Protein AF-A0A535WRJ4-F1 (afdb_monomer)

Radius of gyration: 12.97 Å; Cα contacts (8 Å, |Δi|>4): 78; chains: 1; bounding box: 32×23×38 Å

pLDDT: mean 91.71, std 8.03, range [55.84, 97.88]

Sequence (82 aa):
AGANATERLHAEAGVLLQRHGVLTREAVVGEGWPGGFASLYPVLRAMEESGRIRRGYFVEGLGGSQFALPGAVDRLRSLRES

Structure (mmCIF, N/CA/C/O backbone):
data_AF-A0A535WRJ4-F1
#
_entry.id   AF-A0A535WRJ4-F1
#
loop_
_atom_site.group_PDB
_atom_site.id
_atom_site.type_symbol
_atom_site.label_atom_id
_atom_site.label_alt_id
_atom_site.label_comp_id
_atom_site.label_asym_id
_atom_site.label_entity_id
_atom_site.label_seq_id
_atom_site.pdbx_PDB_ins_code
_atom_site.Cartn_x
_atom_site.Cartn_y
_atom_site.Cartn_z
_atom_site.occupancy
_atom_site.B_iso_or_equiv
_atom_site.auth_seq_id
_atom_site.auth_comp_id
_atom_site.auth_asym_id
_atom_site.auth_atom_id
_atom_site.pdbx_PDB_model_num
ATOM 1 N N . ALA A 1 1 ? 12.892 9.595 -20.591 1.00 55.84 1 ALA A N 1
ATOM 2 C CA . ALA A 1 1 ? 12.179 8.297 -20.571 1.00 55.84 1 ALA A CA 1
ATOM 3 C C . ALA A 1 1 ? 11.879 7.771 -19.155 1.00 55.84 1 ALA A C 1
ATOM 5 O O . ALA A 1 1 ? 10.852 7.131 -18.994 1.00 55.84 1 ALA A O 1
ATOM 6 N N . GLY A 1 2 ? 12.702 8.048 -18.127 1.00 58.88 2 GLY A N 1
ATOM 7 C CA . GLY A 1 2 ? 12.478 7.544 -16.755 1.00 58.88 2 GLY A CA 1
ATOM 8 C C . GLY A 1 2 ? 11.330 8.194 -15.964 1.00 58.88 2 GLY A C 1
ATOM 9 O O . GLY A 1 2 ? 10.648 7.494 -15.227 1.00 58.88 2 GLY A O 1
ATOM 10 N N . ALA A 1 3 ? 11.058 9.491 -16.164 1.00 63.47 3 ALA A N 1
ATOM 11 C CA . ALA A 1 3 ? 9.972 10.192 -15.463 1.00 63.47 3 ALA A CA 1
ATOM 12 C C . ALA A 1 3 ? 8.592 9.548 -15.715 1.00 63.47 3 ALA A C 1
ATOM 14 O O . ALA A 1 3 ? 7.893 9.217 -14.765 1.00 63.47 3 ALA A O 1
ATOM 15 N N . ASN A 1 4 ? 8.280 9.227 -16.976 1.00 82.62 4 ASN A N 1
ATOM 16 C CA . ASN A 1 4 ? 7.015 8.590 -17.366 1.00 82.62 4 ASN A CA 1
ATOM 17 C C . ASN A 1 4 ? 6.846 7.179 -16.754 1.00 82.62 4 ASN A C 1
ATOM 19 O O . ASN A 1 4 ? 5.751 6.782 -16.373 1.00 82.62 4 ASN A O 1
ATOM 23 N N . ALA A 1 5 ? 7.930 6.407 -16.606 1.00 85.56 5 ALA A N 1
ATOM 24 C CA . ALA A 1 5 ? 7.852 5.078 -15.992 1.00 85.56 5 ALA A CA 1
ATOM 25 C C . ALA A 1 5 ? 7.536 5.154 -14.488 1.00 85.56 5 ALA A C 1
ATOM 27 O O . ALA A 1 5 ? 6.685 4.411 -14.004 1.00 85.56 5 ALA A O 1
ATOM 28 N N . THR A 1 6 ? 8.178 6.078 -13.767 1.00 87.81 6 THR A N 1
ATOM 29 C CA . THR A 1 6 ? 7.898 6.327 -12.347 1.00 87.81 6 THR A CA 1
ATOM 30 C C . THR A 1 6 ? 6.486 6.873 -12.144 1.00 87.81 6 THR A C 1
ATOM 32 O O . THR A 1 6 ? 5.764 6.387 -11.278 1.00 87.81 6 THR A O 1
ATOM 35 N N . GLU A 1 7 ? 6.060 7.840 -12.960 1.00 88.88 7 GLU A N 1
ATOM 36 C CA . GLU A 1 7 ? 4.701 8.397 -12.920 1.00 88.88 7 GLU A CA 1
ATOM 37 C C . GLU A 1 7 ? 3.641 7.322 -13.172 1.00 88.88 7 GLU A C 1
ATOM 39 O O . GLU A 1 7 ? 2.662 7.243 -12.429 1.00 88.88 7 GLU A O 1
ATOM 44 N N . ARG A 1 8 ? 3.867 6.446 -14.160 1.00 91.88 8 ARG A N 1
ATOM 45 C CA . ARG A 1 8 ? 2.976 5.318 -14.443 1.00 91.88 8 ARG A CA 1
ATOM 46 C C . ARG A 1 8 ? 2.888 4.355 -13.262 1.00 91.88 8 ARG A C 1
ATOM 48 O O . ARG A 1 8 ? 1.782 4.041 -12.840 1.00 91.88 8 ARG A O 1
ATOM 55 N N . LEU A 1 9 ? 4.021 3.956 -12.682 1.00 92.19 9 LEU A N 1
ATOM 56 C CA . LEU A 1 9 ? 4.030 3.078 -11.507 1.00 92.19 9 LEU A CA 1
ATOM 57 C C . LEU A 1 9 ? 3.316 3.712 -10.306 1.00 92.19 9 LEU A C 1
ATOM 59 O O . LEU A 1 9 ? 2.579 3.031 -9.598 1.00 92.19 9 LEU A O 1
ATOM 63 N N . HIS A 1 10 ? 3.486 5.019 -10.084 1.00 93.62 10 HIS A N 1
ATOM 64 C CA . HIS A 1 10 ? 2.739 5.747 -9.056 1.00 93.62 10 HIS A CA 1
ATOM 65 C C . HIS A 1 10 ? 1.229 5.743 -9.321 1.00 93.62 10 HIS A C 1
ATOM 67 O O . HIS A 1 10 ? 0.447 5.560 -8.387 1.00 93.62 10 HIS A O 1
ATOM 73 N N . ALA A 1 11 ? 0.816 5.956 -10.572 1.00 94.62 11 ALA A N 1
ATOM 74 C CA . ALA A 1 11 ? -0.591 5.940 -10.955 1.00 94.62 11 ALA 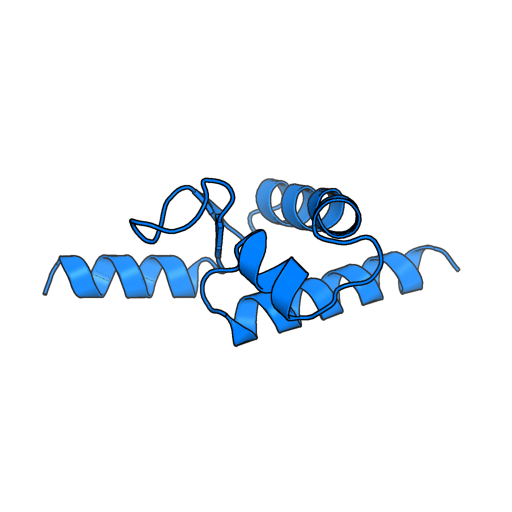A CA 1
ATOM 75 C C . ALA A 1 11 ? -1.204 4.545 -10.768 1.00 94.62 11 ALA A C 1
ATOM 77 O O . ALA A 1 11 ? -2.261 4.417 -10.153 1.00 94.62 11 ALA A O 1
ATOM 78 N N . GLU A 1 12 ? -0.517 3.497 -11.219 1.00 95.75 12 GLU A N 1
ATOM 79 C CA . GLU A 1 12 ? -0.953 2.107 -11.072 1.00 95.75 12 GLU A CA 1
ATOM 80 C C . GLU A 1 12 ? -1.027 1.681 -9.593 1.00 95.75 12 GLU A C 1
ATOM 82 O O . GLU A 1 12 ? -2.026 1.099 -9.167 1.00 95.75 12 GLU A O 1
ATOM 87 N N . ALA A 1 13 ? -0.038 2.058 -8.770 1.00 96.12 13 ALA A N 1
ATOM 88 C CA . ALA A 1 13 ? -0.095 1.866 -7.318 1.00 96.12 13 ALA A CA 1
ATOM 89 C C . ALA A 1 13 ? -1.313 2.575 -6.701 1.00 96.12 13 ALA A C 1
ATOM 91 O O . ALA A 1 13 ? -1.999 2.019 -5.840 1.00 96.12 13 ALA A O 1
ATOM 92 N N . GLY A 1 14 ? -1.613 3.792 -7.167 1.00 96.06 14 GLY A N 1
ATOM 93 C CA . GLY A 1 14 ? -2.799 4.548 -6.774 1.00 96.06 14 GLY A CA 1
ATOM 94 C C . GLY A 1 14 ? -4.107 3.827 -7.104 1.00 96.06 14 GLY A C 1
ATOM 95 O O . GLY A 1 14 ? -5.001 3.787 -6.259 1.00 96.06 14 GLY A O 1
ATOM 96 N N . VAL A 1 15 ? -4.206 3.209 -8.284 1.00 96.56 15 VAL A N 1
ATOM 97 C CA . VAL A 1 15 ? -5.379 2.413 -8.687 1.00 96.56 15 VAL A CA 1
ATOM 98 C C . VAL A 1 15 ? -5.589 1.230 -7.744 1.00 96.56 15 VAL A C 1
ATOM 100 O O . VAL A 1 15 ? -6.708 1.015 -7.277 1.00 96.56 15 VAL A O 1
ATOM 103 N N . LEU A 1 16 ? -4.524 0.495 -7.409 1.00 97.25 16 LEU A N 1
ATOM 104 C CA . LEU A 1 16 ? -4.601 -0.620 -6.461 1.00 97.25 16 LEU A CA 1
ATOM 105 C C . LEU A 1 16 ? -5.064 -0.150 -5.072 1.00 97.25 16 LEU A C 1
ATOM 107 O O . LEU A 1 16 ? -5.965 -0.740 -4.478 1.00 97.25 16 LEU A O 1
ATOM 111 N N . LEU A 1 17 ? -4.509 0.953 -4.567 1.00 97.19 17 LEU A N 1
ATOM 112 C CA . LEU A 1 17 ? -4.903 1.526 -3.275 1.00 97.19 17 LEU A CA 1
ATOM 113 C C . LEU A 1 17 ? -6.374 1.960 -3.245 1.00 97.19 17 LEU A C 1
ATOM 115 O O . LEU A 1 17 ? -7.066 1.706 -2.261 1.00 97.19 17 LEU A O 1
ATOM 119 N N . GLN A 1 18 ? -6.863 2.596 -4.312 1.00 95.50 18 GLN A N 1
ATOM 120 C CA . GLN A 1 18 ? -8.268 3.000 -4.416 1.00 95.50 18 GLN A CA 1
ATOM 121 C C . GLN A 1 18 ? -9.206 1.792 -4.488 1.00 95.50 18 GLN A C 1
ATOM 123 O O . GLN A 1 18 ? -10.264 1.807 -3.864 1.00 95.50 18 GLN A O 1
ATOM 128 N N . ARG A 1 19 ? -8.810 0.743 -5.217 1.00 95.69 19 ARG A N 1
ATOM 129 C CA . ARG A 1 19 ? -9.593 -0.485 -5.384 1.00 95.69 19 ARG A CA 1
ATOM 130 C C . ARG A 1 19 ? -9.743 -1.268 -4.086 1.00 95.69 19 ARG A C 1
ATOM 132 O O . ARG A 1 19 ? -10.844 -1.694 -3.759 1.00 95.69 19 ARG A O 1
ATOM 139 N N . HIS A 1 20 ? -8.642 -1.477 -3.369 1.00 94.31 20 HIS A N 1
ATOM 140 C CA . HIS A 1 20 ? -8.647 -2.320 -2.174 1.00 94.31 20 HIS A CA 1
ATOM 141 C C . HIS A 1 20 ? -8.992 -1.546 -0.897 1.00 94.31 20 HIS A C 1
ATOM 143 O O . HIS A 1 20 ? -9.377 -2.156 0.098 1.00 94.31 20 HIS A O 1
ATOM 149 N N . GLY A 1 21 ? -8.841 -0.216 -0.889 1.00 93.62 21 GLY A N 1
ATOM 150 C CA . GLY A 1 21 ? -8.954 0.631 0.304 1.00 93.62 21 GLY A CA 1
ATOM 151 C C . GLY A 1 21 ? -7.768 0.455 1.259 1.00 93.62 21 GLY A C 1
ATOM 152 O O . GLY A 1 21 ? -7.089 1.427 1.596 1.00 93.62 21 GLY A O 1
ATOM 153 N N . VAL A 1 22 ? -7.487 -0.796 1.633 1.00 95.44 22 VAL A N 1
ATOM 154 C CA . VAL A 1 22 ? -6.271 -1.255 2.305 1.00 95.44 22 VAL A CA 1
ATOM 155 C C . VAL A 1 22 ? -5.569 -2.261 1.395 1.00 95.44 22 VAL A C 1
ATOM 157 O O . VAL A 1 22 ? -6.017 -3.391 1.220 1.00 95.44 22 VAL A O 1
ATOM 160 N N . LEU A 1 23 ? -4.457 -1.847 0.800 1.00 97.19 23 LEU A N 1
ATOM 161 C CA . LEU A 1 23 ? -3.626 -2.688 -0.047 1.00 97.19 23 LEU A CA 1
ATOM 162 C C . LEU A 1 23 ? -2.697 -3.552 0.813 1.00 97.19 23 LEU A C 1
ATOM 164 O O . LEU A 1 23 ? -1.894 -3.027 1.586 1.00 97.19 23 LEU A O 1
ATOM 168 N N . THR A 1 24 ? -2.774 -4.869 0.642 1.00 95.88 24 THR A N 1
ATOM 169 C CA . THR A 1 24 ? -1.907 -5.844 1.318 1.00 95.88 24 THR A CA 1
ATOM 170 C C . THR A 1 24 ? -0.976 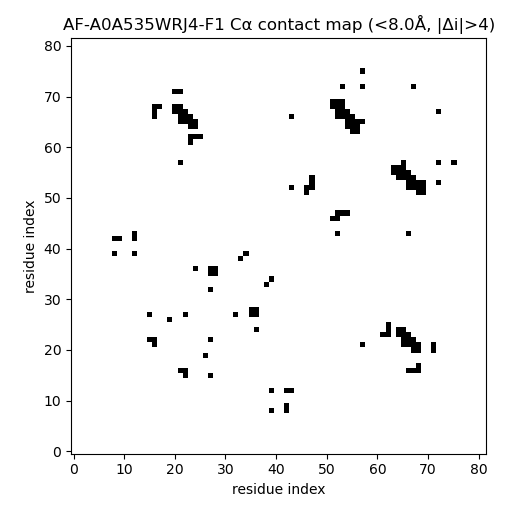-6.537 0.329 1.00 95.88 24 THR A C 1
ATOM 172 O O . THR A 1 24 ? -1.182 -6.487 -0.887 1.00 95.88 24 THR A O 1
ATOM 1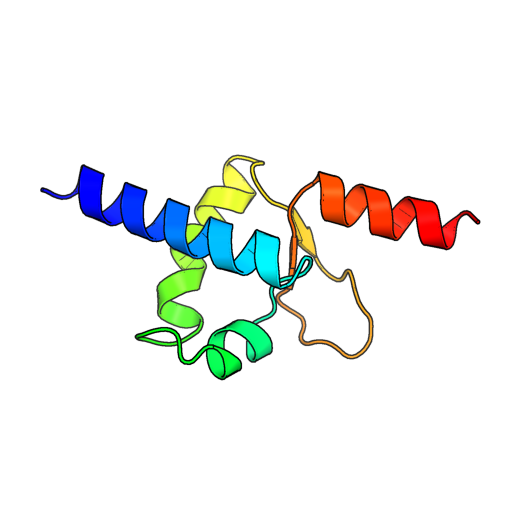75 N N . ARG A 1 25 ? 0.045 -7.231 0.842 1.00 93.94 25 ARG A N 1
ATOM 176 C CA . ARG A 1 25 ? 0.906 -8.090 0.018 1.00 93.94 25 ARG A CA 1
ATOM 177 C C . ARG A 1 25 ? 0.090 -9.132 -0.749 1.00 93.94 25 ARG A C 1
ATOM 179 O O . ARG A 1 25 ? 0.330 -9.345 -1.935 1.00 93.94 25 ARG A O 1
ATOM 186 N N . GLU A 1 26 ? -0.856 -9.773 -0.077 1.00 92.25 26 GLU A N 1
ATOM 187 C CA . GLU A 1 26 ? -1.693 -10.834 -0.636 1.00 92.25 26 GLU A CA 1
ATOM 188 C C . GLU A 1 26 ? -2.609 -10.289 -1.737 1.00 92.25 26 GLU A C 1
ATOM 190 O O . GLU A 1 26 ? -2.746 -10.931 -2.774 1.00 92.25 26 GLU A O 1
ATOM 195 N N . ALA A 1 27 ? -3.156 -9.079 -1.564 1.00 94.38 27 ALA A N 1
ATOM 196 C CA . ALA A 1 27 ? -3.962 -8.411 -2.586 1.00 94.38 27 ALA A CA 1
ATOM 197 C C . ALA A 1 27 ? -3.150 -8.125 -3.860 1.00 94.38 27 ALA A C 1
ATOM 199 O O . ALA A 1 27 ? -3.605 -8.425 -4.959 1.00 94.38 27 ALA A O 1
ATOM 200 N N . VAL A 1 28 ? -1.911 -7.636 -3.722 1.00 95.12 28 VAL A N 1
ATOM 201 C CA . VAL A 1 28 ? -1.014 -7.395 -4.871 1.00 95.12 28 VAL A CA 1
ATOM 202 C C . VAL A 1 28 ? -0.676 -8.694 -5.611 1.00 95.12 28 VAL A C 1
ATOM 204 O O . VAL A 1 28 ? -0.598 -8.704 -6.839 1.00 95.12 28 VAL A O 1
ATOM 207 N N . VAL A 1 29 ? -0.485 -9.798 -4.880 1.00 93.19 29 VAL A N 1
ATOM 208 C CA . VAL A 1 29 ? -0.285 -11.126 -5.484 1.00 93.19 29 VAL A CA 1
ATOM 209 C C . VAL A 1 29 ? -1.555 -11.604 -6.192 1.00 93.19 29 VAL A C 1
ATOM 211 O O . VAL A 1 29 ? -1.462 -12.113 -7.305 1.00 93.19 29 VAL A O 1
ATOM 214 N N . GLY A 1 30 ? -2.729 -11.412 -5.585 1.00 94.31 30 GLY A N 1
ATOM 215 C CA . GLY A 1 30 ? -4.023 -11.782 -6.164 1.00 94.31 30 GLY A CA 1
ATOM 216 C C . GLY A 1 30 ? -4.371 -11.015 -7.443 1.00 94.31 30 GLY A C 1
ATOM 217 O O . GLY A 1 30 ? -4.928 -11.599 -8.365 1.00 94.31 30 GLY A O 1
ATOM 218 N N . GLU A 1 31 ? -3.978 -9.743 -7.540 1.00 94.62 31 GLU A N 1
ATOM 219 C CA . GLU A 1 31 ? -4.098 -8.923 -8.759 1.00 94.62 31 GLU A CA 1
ATOM 220 C C . GLU A 1 31 ? -3.068 -9.309 -9.844 1.00 94.62 31 GLU A C 1
ATOM 222 O O . GLU A 1 31 ? -3.085 -8.761 -10.944 1.00 94.62 31 GLU A O 1
ATOM 227 N N . GLY A 1 32 ? -2.154 -10.247 -9.562 1.00 95.12 32 GLY A N 1
ATOM 228 C CA . GLY A 1 32 ? -1.170 -10.724 -10.535 1.00 95.12 32 GLY A CA 1
ATOM 229 C C . GLY A 1 32 ? -0.125 -9.674 -10.918 1.00 95.12 32 GLY A C 1
ATOM 230 O O . GLY A 1 32 ? 0.371 -9.682 -12.045 1.00 95.12 32 GLY A O 1
ATOM 231 N N . TRP A 1 33 ? 0.213 -8.758 -10.002 1.00 95.12 33 TRP A N 1
ATOM 232 C CA . TRP A 1 33 ? 1.126 -7.654 -10.294 1.00 95.12 33 TRP A CA 1
ATOM 233 C C . TRP A 1 33 ? 2.501 -8.145 -10.798 1.00 95.12 33 TRP A C 1
ATOM 235 O O . TRP A 1 33 ? 3.124 -8.996 -10.146 1.00 95.12 33 TRP A O 1
ATOM 245 N N . PRO A 1 34 ? 3.035 -7.602 -11.911 1.00 93.19 34 PRO A N 1
ATOM 246 C CA . PRO A 1 34 ? 4.325 -8.024 -12.455 1.00 93.19 34 PRO A CA 1
ATOM 247 C C . PRO A 1 34 ? 5.483 -7.863 -11.459 1.00 93.19 34 PRO A C 1
ATOM 249 O O . PRO A 1 34 ? 5.740 -6.781 -10.932 1.00 93.19 34 PRO A O 1
ATOM 252 N N . GLY A 1 35 ? 6.216 -8.950 -11.198 1.00 92.44 35 GLY A N 1
ATOM 253 C CA . GLY A 1 35 ? 7.294 -8.970 -10.194 1.00 92.44 35 GLY A CA 1
ATOM 254 C C . GLY A 1 35 ? 6.803 -9.030 -8.740 1.00 92.44 35 GLY A C 1
ATOM 255 O O . GLY A 1 35 ? 7.609 -8.961 -7.810 1.00 92.44 35 GLY A O 1
ATOM 256 N N . GLY A 1 36 ? 5.492 -9.192 -8.541 1.00 93.69 36 GLY A N 1
ATOM 257 C CA . GLY A 1 36 ? 4.849 -9.342 -7.244 1.00 93.69 36 GLY A CA 1
ATOM 258 C C . GLY A 1 36 ? 5.011 -8.124 -6.339 1.00 93.69 36 GLY A C 1
ATOM 259 O O . GLY A 1 36 ? 5.409 -7.039 -6.746 1.00 93.69 36 GLY A O 1
ATOM 260 N N . PHE A 1 37 ? 4.729 -8.309 -5.053 1.00 93.50 37 PHE A N 1
ATOM 261 C CA . PHE A 1 37 ? 4.798 -7.216 -4.084 1.00 93.50 37 PHE A CA 1
ATOM 262 C C . PHE A 1 37 ? 6.189 -6.565 -3.979 1.00 93.50 37 PHE A C 1
ATOM 264 O O . PHE A 1 37 ? 6.290 -5.365 -3.742 1.00 93.50 37 PHE A O 1
ATOM 271 N N . ALA A 1 38 ? 7.263 -7.333 -4.187 1.00 94.06 38 ALA A N 1
ATOM 272 C CA . ALA A 1 38 ? 8.631 -6.828 -4.089 1.00 94.06 38 ALA A CA 1
ATOM 273 C C . ALA A 1 38 ? 8.942 -5.737 -5.128 1.00 94.06 38 ALA A C 1
ATOM 275 O O . ALA A 1 38 ? 9.684 -4.809 -4.812 1.00 94.06 38 ALA A O 1
ATOM 276 N N . SER A 1 39 ? 8.362 -5.815 -6.333 1.00 94.06 39 SER A N 1
ATOM 277 C CA . SER A 1 39 ? 8.556 -4.797 -7.374 1.00 94.06 39 SER A CA 1
ATOM 278 C C . SER A 1 39 ? 7.781 -3.506 -7.086 1.00 94.06 39 SER A C 1
ATOM 280 O O . SER A 1 39 ? 8.241 -2.422 -7.436 1.00 94.06 39 SER A O 1
ATOM 282 N N . LEU A 1 40 ? 6.631 -3.609 -6.4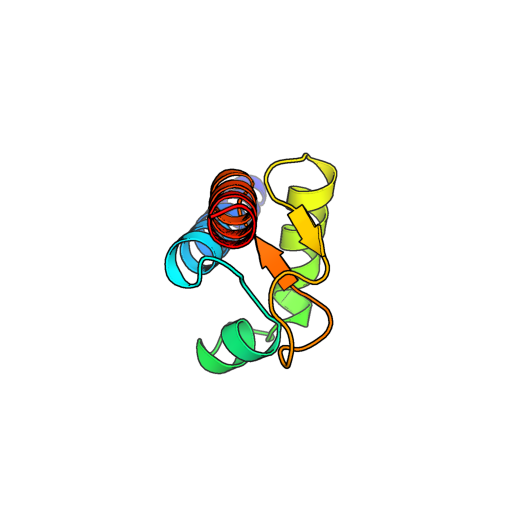13 1.00 95.00 40 LEU A N 1
ATOM 283 C CA . LEU A 1 40 ? 5.766 -2.4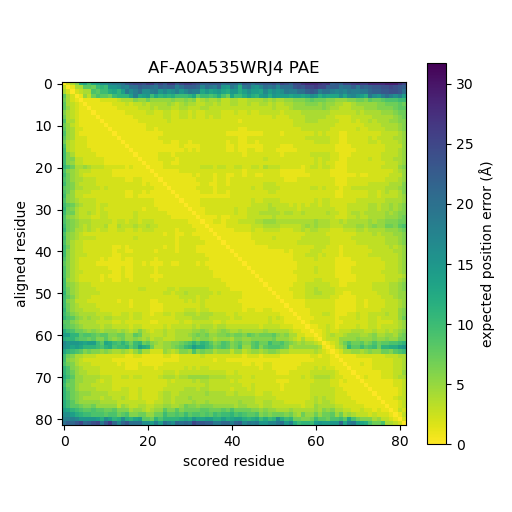74 -6.080 1.00 95.00 40 LEU A CA 1
ATOM 284 C C . LEU A 1 40 ? 6.178 -1.770 -4.777 1.00 95.00 40 LEU A C 1
ATOM 286 O O . LEU A 1 40 ? 5.983 -0.564 -4.615 1.00 95.00 40 LEU A O 1
ATOM 290 N N . TYR A 1 41 ? 6.770 -2.511 -3.841 1.00 94.81 41 TYR A N 1
ATOM 291 C CA . TYR A 1 41 ? 7.099 -2.028 -2.502 1.00 94.81 41 TYR A CA 1
ATOM 292 C C . TYR A 1 41 ? 7.973 -0.758 -2.457 1.00 94.81 41 TYR A C 1
ATOM 294 O O . TYR A 1 41 ? 7.656 0.112 -1.646 1.00 94.81 41 TYR A O 1
ATOM 302 N N . PRO A 1 42 ? 9.013 -0.566 -3.300 1.00 95.50 42 PRO A N 1
ATOM 303 C CA . PRO A 1 42 ? 9.786 0.680 -3.304 1.00 95.50 42 PRO A CA 1
ATOM 304 C C . PRO A 1 42 ? 8.933 1.919 -3.604 1.00 95.50 42 PRO A C 1
ATOM 306 O O . PRO A 1 42 ? 9.131 2.963 -2.987 1.00 95.50 42 PRO A O 1
ATOM 309 N N . VAL A 1 43 ? 7.945 1.796 -4.498 1.00 95.69 43 VAL A N 1
ATOM 310 C CA . VAL A 1 43 ? 7.021 2.889 -4.842 1.00 95.69 43 VAL A CA 1
ATOM 311 C C . VAL A 1 43 ? 6.060 3.157 -3.687 1.00 95.69 43 VAL A C 1
ATOM 313 O O . VAL A 1 43 ? 5.862 4.309 -3.311 1.00 95.69 43 VAL A O 1
ATOM 316 N N . LEU A 1 44 ? 5.515 2.107 -3.062 1.00 96.56 44 LEU A N 1
ATOM 317 C CA . LEU A 1 44 ? 4.660 2.251 -1.877 1.00 96.56 44 LEU A CA 1
ATOM 318 C C . LEU A 1 44 ? 5.415 2.889 -0.705 1.00 96.56 44 LEU A C 1
ATOM 320 O O . LEU A 1 44 ? 4.881 3.779 -0.049 1.00 96.56 44 LEU A O 1
ATOM 324 N N . ARG A 1 45 ? 6.672 2.497 -0.477 1.00 96.25 45 ARG A N 1
ATOM 325 C CA . ARG A 1 45 ? 7.542 3.130 0.520 1.00 96.25 45 ARG A CA 1
ATOM 326 C C . ARG A 1 45 ? 7.755 4.610 0.206 1.00 96.25 45 ARG A C 1
ATOM 328 O O . ARG A 1 45 ? 7.546 5.438 1.081 1.00 96.25 45 ARG A O 1
ATOM 335 N N . ALA A 1 46 ? 8.097 4.961 -1.033 1.00 96.25 46 ALA A N 1
ATOM 336 C CA . ALA A 1 46 ? 8.276 6.363 -1.414 1.00 96.25 46 ALA A CA 1
ATOM 337 C C . ALA A 1 46 ? 6.985 7.186 -1.224 1.00 96.25 46 ALA A C 1
ATOM 339 O O . ALA A 1 46 ? 7.023 8.331 -0.776 1.00 96.25 46 ALA A O 1
ATOM 340 N N . MET A 1 47 ? 5.819 6.601 -1.522 1.00 96.56 47 MET A N 1
ATOM 341 C CA . MET A 1 47 ? 4.515 7.230 -1.279 1.00 96.56 47 MET A CA 1
ATOM 342 C C . MET A 1 47 ? 4.192 7.381 0.216 1.00 96.56 47 MET A C 1
ATOM 344 O O . MET A 1 47 ? 3.531 8.348 0.600 1.00 96.56 47 MET A O 1
ATOM 348 N N . GLU A 1 48 ? 4.609 6.431 1.056 1.00 97.00 48 GLU A N 1
ATOM 349 C CA . GLU A 1 48 ? 4.495 6.512 2.518 1.00 97.00 48 GLU A CA 1
ATOM 350 C C . GLU A 1 48 ? 5.376 7.645 3.052 1.00 97.00 48 GLU A C 1
ATOM 352 O O . GLU A 1 48 ? 4.881 8.513 3.768 1.00 97.00 48 GLU A O 1
ATOM 357 N N . GLU A 1 49 ? 6.651 7.669 2.658 1.00 97.12 49 GLU A N 1
ATOM 358 C CA . GLU A 1 49 ? 7.630 8.690 3.051 1.00 97.12 49 GLU A CA 1
ATOM 359 C C . GLU A 1 49 ? 7.175 10.096 2.640 1.00 97.12 49 GLU A C 1
ATOM 361 O O . GLU A 1 49 ? 7.319 11.047 3.406 1.00 97.12 49 GLU A O 1
ATOM 366 N N . SER A 1 50 ? 6.537 10.234 1.472 1.00 95.88 50 SER A N 1
ATOM 367 C CA . SER A 1 50 ? 5.954 11.501 1.018 1.00 95.88 50 SER A CA 1
ATOM 368 C C . SER A 1 50 ? 4.598 11.831 1.666 1.00 95.88 50 SER A C 1
ATOM 370 O O . SER A 1 50 ? 3.941 12.788 1.257 1.00 95.88 50 SER A O 1
ATOM 372 N N . GLY A 1 51 ? 4.098 10.995 2.578 1.00 95.62 51 GLY A N 1
ATOM 373 C CA . GLY A 1 51 ? 2.819 11.175 3.264 1.00 95.62 51 GLY A CA 1
ATOM 374 C C . GLY A 1 51 ? 1.567 10.979 2.400 1.00 95.62 51 GLY A C 1
ATOM 375 O O . GLY A 1 51 ? 0.465 11.262 2.880 1.00 95.62 51 GLY A O 1
ATOM 376 N N . ARG A 1 52 ? 1.691 10.481 1.161 1.00 95.88 52 ARG A N 1
ATOM 377 C CA . ARG A 1 52 ? 0.551 10.228 0.254 1.00 95.88 52 ARG A CA 1
ATOM 378 C C . ARG A 1 52 ? -0.280 9.025 0.682 1.00 95.88 52 ARG A C 1
ATOM 380 O O . ARG A 1 52 ? -1.473 8.978 0.398 1.00 95.88 52 ARG A O 1
ATOM 387 N N . ILE A 1 53 ? 0.346 8.070 1.362 1.00 97.50 53 ILE A N 1
ATOM 388 C CA . ILE A 1 53 ? -0.309 6.900 1.953 1.00 97.50 53 ILE A CA 1
ATOM 389 C C . ILE A 1 53 ? 0.147 6.716 3.400 1.00 97.50 53 ILE A C 1
ATOM 391 O O . ILE A 1 53 ? 1.002 7.447 3.905 1.00 97.50 53 ILE A O 1
ATOM 395 N N . ARG A 1 54 ? -0.462 5.763 4.099 1.00 97.19 54 ARG A N 1
ATOM 396 C CA . ARG A 1 54 ? -0.060 5.319 5.433 1.00 97.19 54 ARG A CA 1
ATOM 397 C C . ARG A 1 54 ? 0.219 3.830 5.389 1.00 97.19 54 ARG A C 1
ATOM 399 O O . ARG A 1 54 ? -0.549 3.090 4.779 1.00 97.19 54 ARG A O 1
ATOM 406 N N . ARG A 1 55 ? 1.281 3.402 6.066 1.00 96.62 55 ARG A N 1
ATOM 407 C CA . ARG A 1 55 ? 1.562 1.991 6.325 1.00 96.62 55 ARG A CA 1
ATOM 408 C C . ARG A 1 55 ? 1.206 1.658 7.769 1.00 96.62 55 ARG A C 1
ATOM 410 O O . ARG A 1 55 ? 1.418 2.481 8.658 1.00 96.62 55 ARG A O 1
ATOM 417 N N . GLY A 1 56 ? 0.682 0.464 8.006 1.00 93.94 56 GLY A N 1
ATOM 418 C CA . GLY A 1 56 ? 0.375 0.007 9.355 1.00 93.94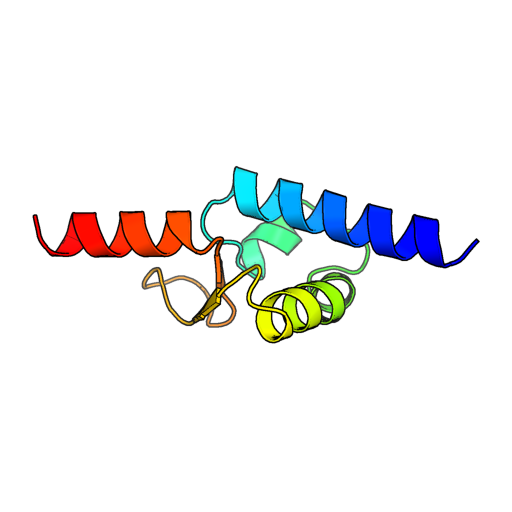 56 GLY A CA 1
ATOM 419 C C . GLY A 1 56 ? -0.377 -1.313 9.377 1.00 93.94 56 GLY A C 1
ATOM 420 O O . GLY A 1 56 ? -0.379 -2.057 8.400 1.00 93.94 56 GLY A O 1
ATOM 421 N N . TYR A 1 57 ? -1.020 -1.569 10.510 1.00 93.19 57 TYR A N 1
ATOM 422 C CA . TYR A 1 57 ? -1.940 -2.680 10.718 1.00 93.19 57 TYR A CA 1
ATOM 423 C C . TYR A 1 57 ? -3.339 -2.083 10.850 1.00 93.19 57 TYR A C 1
ATOM 425 O O . TYR A 1 57 ? -3.684 -1.535 11.896 1.00 93.19 57 TYR A O 1
ATOM 433 N N . PHE A 1 58 ? -4.104 -2.096 9.760 1.00 92.19 58 PHE A N 1
ATOM 434 C CA . PHE A 1 58 ? -5.437 -1.493 9.718 1.00 92.19 58 PHE A CA 1
ATOM 435 C C . PHE A 1 58 ? -6.537 -2.534 9.911 1.00 92.19 58 PHE A C 1
ATOM 437 O O . PHE A 1 58 ? -7.551 -2.238 10.535 1.00 92.19 58 PHE A O 1
ATOM 444 N N . VAL A 1 59 ? -6.324 -3.743 9.386 1.00 90.06 59 VAL A N 1
ATOM 445 C CA . VAL A 1 59 ? -7.274 -4.856 9.439 1.00 90.06 59 VAL A CA 1
ATOM 446 C C . VAL A 1 59 ? -6.601 -6.063 10.085 1.00 90.06 59 VAL A C 1
ATOM 448 O O . VAL A 1 59 ? -5.510 -6.468 9.675 1.00 90.06 59 VAL A O 1
ATOM 451 N N . GLU A 1 60 ? -7.251 -6.627 11.100 1.00 89.88 60 GLU A N 1
ATOM 452 C CA . GLU A 1 60 ? -6.811 -7.854 11.765 1.00 89.88 60 GLU A CA 1
ATOM 453 C C . GLU A 1 60 ? -6.921 -9.067 10.826 1.00 89.88 60 GLU A C 1
ATOM 455 O O . GLU A 1 60 ? -7.775 -9.118 9.944 1.00 89.88 60 GLU A O 1
ATOM 460 N N . GLY A 1 61 ? -6.028 -10.046 10.988 1.00 86.81 61 GLY A N 1
ATOM 461 C CA . GLY A 1 61 ? -6.022 -11.270 10.179 1.00 86.81 61 GLY A CA 1
ATOM 462 C C . GLY A 1 61 ? -5.443 -11.107 8.770 1.00 86.81 61 GLY A C 1
ATOM 463 O O . GLY A 1 61 ? -5.229 -12.105 8.085 1.00 86.81 61 GLY A O 1
ATOM 464 N N . LEU A 1 62 ? -5.129 -9.880 8.343 1.00 85.12 62 LEU A N 1
ATOM 465 C CA . LEU A 1 62 ? -4.372 -9.620 7.120 1.00 85.12 62 LEU A CA 1
ATOM 466 C C . LEU A 1 62 ? -2.874 -9.474 7.421 1.00 85.12 62 LEU A C 1
ATOM 468 O O . LEU A 1 62 ? -2.483 -9.037 8.505 1.00 85.12 62 LEU A O 1
ATOM 472 N N . GLY A 1 63 ? -2.028 -9.832 6.447 1.00 81.62 63 GLY A N 1
ATOM 473 C CA . GLY A 1 63 ? -0.570 -9.805 6.579 1.00 81.62 63 GLY A CA 1
ATOM 474 C C . GLY A 1 63 ? -0.014 -8.448 7.035 1.00 81.62 63 GLY A C 1
ATOM 475 O O . GLY A 1 63 ? -0.638 -7.400 6.865 1.00 81.62 63 GLY A O 1
ATOM 476 N N . GLY A 1 64 ? 1.193 -8.450 7.613 1.00 80.00 64 GLY A N 1
ATOM 477 C CA . GLY A 1 64 ? 1.723 -7.287 8.339 1.00 80.00 64 GLY A CA 1
ATOM 478 C C . GLY A 1 64 ? 2.202 -6.093 7.506 1.00 80.00 64 GLY A C 1
ATOM 479 O O . GLY A 1 64 ? 2.629 -5.088 8.065 1.00 80.00 64 GLY A O 1
ATOM 480 N N . SER A 1 65 ? 2.147 -6.170 6.176 1.00 89.56 65 SER A N 1
ATOM 481 C CA . SER A 1 65 ? 2.405 -5.024 5.296 1.00 89.56 65 SER A CA 1
ATOM 482 C C . SER A 1 65 ? 1.099 -4.556 4.673 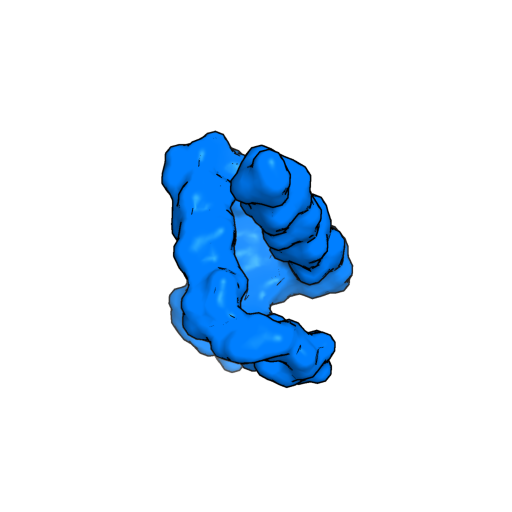1.00 89.56 65 SER A C 1
ATOM 484 O O . SER A 1 65 ? 0.669 -5.108 3.659 1.00 89.56 65 SER A O 1
ATOM 486 N N . GLN A 1 66 ? 0.488 -3.536 5.279 1.00 96.50 66 GLN A N 1
ATOM 487 C CA . GLN A 1 66 ? -0.742 -2.925 4.783 1.00 96.50 66 GLN A CA 1
ATOM 488 C C . GLN A 1 66 ? -0.525 -1.442 4.508 1.00 96.50 66 GLN A C 1
ATOM 490 O O . GLN A 1 66 ? 0.109 -0.739 5.298 1.00 96.50 66 GLN A O 1
ATOM 495 N N . PHE A 1 67 ? -1.069 -0.973 3.391 1.00 97.88 67 PHE A N 1
ATOM 496 C CA . PHE A 1 67 ? -0.962 0.401 2.925 1.00 97.88 67 PHE A CA 1
ATOM 497 C C . PHE A 1 67 ? -2.343 0.942 2.599 1.00 97.88 67 PHE A C 1
ATOM 499 O O . PHE A 1 67 ? -3.138 0.267 1.955 1.00 97.88 67 PHE A O 1
ATOM 506 N N . ALA A 1 68 ? -2.634 2.166 3.007 1.00 97.31 68 ALA A N 1
ATOM 507 C CA . ALA A 1 68 ? -3.936 2.772 2.780 1.00 97.31 68 ALA A CA 1
ATOM 508 C C . ALA A 1 68 ? -3.804 4.258 2.457 1.00 97.31 68 ALA A C 1
ATOM 510 O O . ALA A 1 68 ? -2.875 4.935 2.907 1.00 97.31 68 ALA A O 1
ATOM 511 N N . LEU A 1 69 ? -4.762 4.782 1.694 1.00 97.00 69 LEU A N 1
ATOM 512 C CA . LEU A 1 69 ? -4.918 6.228 1.538 1.00 97.00 69 LEU A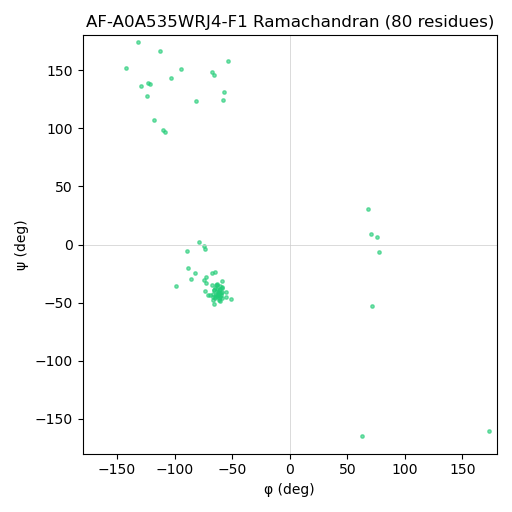 CA 1
ATOM 513 C C . LEU A 1 69 ? -5.321 6.846 2.888 1.00 97.00 69 LEU A C 1
ATOM 515 O O . LEU A 1 69 ? -6.092 6.218 3.615 1.00 97.00 69 LEU A O 1
ATOM 519 N N . PRO A 1 70 ? -4.880 8.075 3.225 1.00 94.88 70 PRO A N 1
ATOM 520 C CA . PRO A 1 70 ? -5.229 8.715 4.495 1.00 94.88 70 PRO A CA 1
ATOM 521 C C . PRO A 1 70 ? -6.740 8.709 4.771 1.00 94.88 70 PRO A C 1
ATOM 523 O O . PRO A 1 70 ? -7.163 8.216 5.809 1.00 94.88 70 PRO A O 1
ATOM 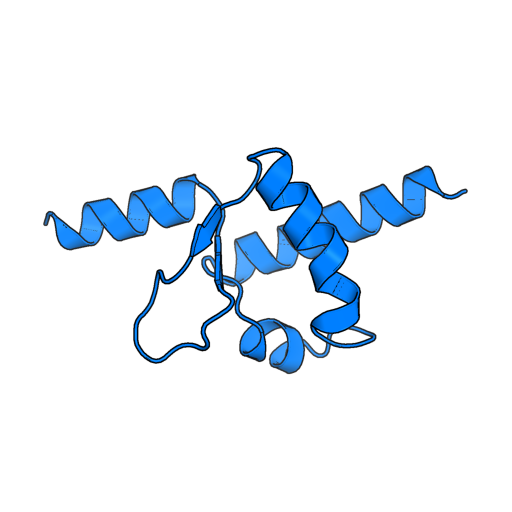526 N N . GLY A 1 71 ? -7.561 9.086 3.783 1.00 93.12 71 GLY A N 1
ATOM 527 C CA . GLY A 1 71 ? -9.021 9.070 3.933 1.00 93.12 71 GLY A CA 1
ATOM 528 C C . GLY A 1 71 ? -9.636 7.674 4.114 1.00 93.12 71 GLY A C 1
ATOM 529 O O . GLY A 1 71 ? -10.716 7.553 4.688 1.00 93.12 71 GLY A O 1
ATOM 530 N N . ALA A 1 72 ? -8.964 6.607 3.666 1.00 93.50 72 ALA A N 1
ATOM 531 C CA . ALA A 1 72 ? -9.394 5.239 3.960 1.00 93.50 72 ALA A CA 1
ATOM 532 C C . ALA A 1 72 ? -9.110 4.875 5.426 1.00 93.50 72 ALA A C 1
ATOM 534 O O . ALA A 1 72 ? -9.963 4.279 6.080 1.00 93.50 72 ALA A O 1
ATOM 535 N N . VAL A 1 73 ? -7.959 5.294 5.965 1.00 93.25 73 VAL A N 1
ATOM 536 C CA . VAL A 1 73 ? -7.625 5.124 7.389 1.00 93.25 73 VAL A CA 1
ATOM 537 C C . VAL A 1 73 ? -8.599 5.895 8.275 1.00 93.25 73 VAL A C 1
ATOM 539 O O . VAL A 1 73 ? -9.081 5.350 9.266 1.00 93.25 73 VAL A O 1
ATOM 542 N N . ASP A 1 74 ? -8.919 7.134 7.909 1.00 93.69 74 ASP A N 1
ATOM 543 C CA . ASP A 1 74 ? -9.839 7.972 8.680 1.00 93.69 74 ASP A CA 1
ATOM 544 C C . ASP A 1 74 ? -11.238 7.346 8.747 1.00 93.69 74 ASP A C 1
ATOM 546 O O . ASP A 1 74 ? -11.827 7.264 9.824 1.00 93.69 74 ASP A O 1
ATOM 550 N N . ARG A 1 75 ? -11.726 6.786 7.632 1.00 91.94 75 ARG A N 1
ATOM 551 C CA . ARG A 1 75 ? -12.992 6.039 7.598 1.00 91.94 75 ARG A CA 1
ATOM 552 C C . ARG A 1 75 ? -12.970 4.791 8.487 1.00 91.94 75 ARG A C 1
ATOM 554 O O . ARG A 1 75 ? -13.956 4.498 9.153 1.00 91.94 75 ARG A O 1
ATOM 561 N N . LEU A 1 76 ? -11.868 4.040 8.511 1.00 91.06 76 LEU A N 1
ATOM 562 C CA . LEU A 1 76 ? -11.752 2.873 9.396 1.00 91.06 76 LEU A CA 1
ATOM 563 C C . LEU A 1 76 ? -11.774 3.277 10.875 1.00 91.06 76 LEU A C 1
ATOM 565 O O . LEU A 1 76 ? -12.370 2.583 11.694 1.00 91.06 76 LEU A O 1
ATOM 569 N N . ARG A 1 77 ? -11.153 4.410 11.221 1.00 90.75 77 ARG A N 1
ATOM 570 C CA . ARG A 1 77 ? -11.174 4.942 12.590 1.00 90.75 77 ARG A CA 1
ATOM 571 C C . ARG A 1 77 ? -12.571 5.386 13.005 1.00 90.75 77 ARG A C 1
ATOM 573 O O . ARG A 1 77 ? -13.006 4.991 14.081 1.00 90.75 77 ARG A O 1
ATOM 580 N N . SER A 1 78 ? -13.285 6.114 12.144 1.00 92.38 78 SER A N 1
ATOM 581 C CA . SER A 1 78 ? -14.642 6.581 12.456 1.00 92.38 78 SER A CA 1
ATOM 582 C C . SER A 1 78 ? -15.613 5.425 12.717 1.00 92.38 78 SER A C 1
ATOM 584 O O . SER A 1 78 ? -16.463 5.525 13.593 1.00 92.38 78 SER A O 1
ATOM 586 N N . LEU A 1 79 ? -15.463 4.307 11.995 1.00 90.00 79 LEU A N 1
ATOM 587 C CA . LEU A 1 79 ? -16.281 3.105 12.195 1.00 90.00 79 LEU A CA 1
ATOM 588 C C . LEU A 1 79 ? -16.036 2.406 13.540 1.00 90.00 79 LEU A C 1
ATOM 590 O O . LEU A 1 79 ? -16.911 1.688 13.999 1.00 90.00 79 LEU A O 1
ATOM 594 N N . ARG A 1 80 ? -14.865 2.585 14.162 1.00 85.44 80 ARG A N 1
ATOM 595 C CA . ARG A 1 80 ? -14.553 2.011 15.484 1.00 85.44 80 ARG A CA 1
ATOM 596 C C . ARG A 1 80 ? -15.104 2.849 16.638 1.00 85.44 80 ARG A C 1
ATOM 598 O O . ARG A 1 80 ? -15.258 2.344 17.742 1.00 85.44 80 ARG A O 1
ATOM 605 N N . GLU A 1 81 ? -15.311 4.137 16.398 1.00 84.19 81 GLU A N 1
ATOM 606 C CA . GLU A 1 81 ? -15.823 5.094 17.385 1.00 84.19 81 GLU A CA 1
ATOM 607 C C . GLU A 1 81 ? -17.359 5.177 17.385 1.00 84.19 81 GLU A C 1
ATOM 609 O O . GLU A 1 81 ? -17.928 5.861 18.234 1.00 84.19 81 GLU A O 1
ATOM 614 N N . SER A 1 82 ? -18.009 4.488 16.439 1.00 64.38 82 SER A N 1
ATOM 615 C CA . SER A 1 82 ? -19.467 4.343 16.327 1.00 64.38 82 SER A CA 1
ATOM 616 C C . SER A 1 82 ? -19.943 3.071 17.021 1.00 64.38 82 SER A C 1
ATOM 618 O O . SER A 1 82 ? -21.026 3.125 17.641 1.00 64.38 82 SER A O 1
#

Mean predicted aligned error: 3.81 Å

Solvent-accessible surface area (backbone atoms only — not comparable to full-atom values): 4722 Å² total; per-residue (Å²): 122,67,66,63,55,53,52,48,51,53,50,54,52,47,50,50,29,67,73,55,39,58,33,34,54,67,54,38,47,72,72,62,42,81,75,33,44,76,62,49,44,64,57,53,49,53,34,34,77,70,63,64,31,41,72,48,85,89,56,87,97,55,72,86,57,27,34,22,37,57,72,47,52,52,52,56,51,54,64,73,79,105

Secondary structure (DSSP, 8-state):
-HHHHHHHHHHHHHHHHHHHSEEEHHHHHHTT-TTHHHHHHHHHHHHHHTTSSEEE--STTS-S-EEE-HHHHHHHHHHH--

Foldseek 3Di:
DVVVVLVVLLVVVVVLQVVVQKDAQVSQVVVVPVVGPVVSVVSLVVCCVVVQWPFACLDPPTDGTIIHGPVSSVVSVVVVVD

Nearest PDB structures (foldseek):
  7lhl-assembly1_A  TM=9.372E-01  e=1.071E-06  Mycolicibacterium smegmatis
  4hqe-assembly1_A  TM=5.826E-01  e=4.139E-01  Staphylococcus aureus
  5e1z-assembly1_B  TM=5.823E-01  e=3.613E-01  Dehalococcoides mccartyi BTF08
  1w1w-assembly1_F  TM=6.315E-01  e=1.149E+00  Saccharomyces cerevisiae
  2fbh-assembly1_A  TM=4.882E-01  e=6.666E-01  Pseudomonas aeruginosa